Protein AF-A0AA40WG00-F1 (afdb_monomer_lite)

Radius of gyration: 17.74 Å; chains: 1; bounding box: 38×15×48 Å

Organism: NCBI:txid44276

pLDDT: mean 84.29, std 5.83, range [67.94, 93.88]

Foldseek 3Di:
DDPPDVVVVVLVVVLVVVLVVCCVVCVPCCVVSVVSVVVSVLVVQCVVPVVRSVLVVVLVVLCVVLVVVLVPDPDPVVNVVSVVVSVCSVVVSVVVD

Structure (mmCIF, N/CA/C/O backbone):
data_AF-A0AA40WG00-F1
#
_entry.id   AF-A0AA40WG00-F1
#
loop_
_atom_site.group_PDB
_atom_site.id
_atom_site.type_symbol
_atom_site.label_atom_id
_atom_site.label_alt_id
_atom_site.label_comp_id
_atom_site.label_asym_id
_atom_site.label_entity_id
_atom_site.label_seq_id
_atom_site.pdbx_PDB_ins_code
_atom_site.Cartn_x
_atom_site.Cartn_y
_atom_site.Cartn_z
_atom_site.occupancy
_atom_site.B_iso_or_equiv
_atom_site.auth_seq_id
_atom_site.auth_comp_id
_atom_site.auth_asym_id
_atom_site.auth_atom_id
_atom_site.pdbx_PDB_model_num
ATOM 1 N N . MET A 1 1 ? 14.100 -2.353 -6.353 1.00 72.88 1 MET A N 1
ATOM 2 C CA . MET A 1 1 ? 14.010 -1.248 -7.318 1.00 72.88 1 MET A CA 1
ATOM 3 C C . MET A 1 1 ? 14.007 0.036 -6.519 1.00 72.88 1 MET A C 1
ATOM 5 O O . MET A 1 1 ? 12.976 0.398 -5.974 1.00 72.88 1 MET A O 1
ATOM 9 N N . ASN A 1 2 ? 15.161 0.684 -6.390 1.00 74.50 2 ASN A N 1
ATOM 10 C CA . ASN A 1 2 ? 15.236 1.966 -5.691 1.00 74.50 2 ASN A CA 1
ATOM 11 C C . ASN A 1 2 ? 14.638 3.079 -6.555 1.00 74.50 2 ASN A C 1
ATOM 13 O O . ASN A 1 2 ? 14.786 3.062 -7.779 1.00 74.50 2 ASN A O 1
ATOM 17 N N . PHE A 1 3 ? 14.031 4.078 -5.917 1.00 76.56 3 PHE A N 1
ATOM 18 C CA . PHE A 1 3 ? 13.433 5.237 -6.591 1.00 76.56 3 PHE A CA 1
ATOM 19 C C . PHE A 1 3 ? 14.417 6.013 -7.477 1.00 76.56 3 PHE A C 1
ATOM 21 O O . PHE A 1 3 ? 14.017 6.615 -8.466 1.00 76.56 3 PHE A O 1
ATOM 28 N N . THR A 1 4 ? 15.708 5.974 -7.146 1.00 81.00 4 THR A N 1
ATOM 29 C CA . THR A 1 4 ? 16.781 6.660 -7.881 1.00 81.00 4 THR A CA 1
ATOM 30 C C . THR A 1 4 ? 17.225 5.924 -9.146 1.00 81.00 4 THR A C 1
ATOM 32 O O . THR A 1 4 ? 18.052 6.437 -9.896 1.00 81.00 4 THR A O 1
ATOM 35 N N . THR A 1 5 ? 16.704 4.718 -9.398 1.00 86.75 5 THR A N 1
ATOM 36 C CA . THR A 1 5 ? 17.115 3.902 -10.545 1.00 86.75 5 THR A CA 1
ATOM 37 C C . THR A 1 5 ? 16.217 4.139 -11.765 1.00 86.75 5 THR A C 1
ATOM 39 O O . THR A 1 5 ? 14.996 4.219 -11.620 1.00 86.75 5 THR A O 1
ATOM 42 N N . PRO A 1 6 ? 16.769 4.148 -12.996 1.00 86.94 6 PRO A N 1
ATOM 43 C CA . PRO A 1 6 ? 15.977 4.250 -14.230 1.00 86.94 6 PRO A CA 1
ATOM 44 C C . PRO A 1 6 ? 14.923 3.140 -14.382 1.00 86.94 6 PRO A C 1
ATOM 46 O O . PRO A 1 6 ? 13.893 3.327 -15.027 1.00 86.94 6 PRO A O 1
ATOM 49 N N . GLN A 1 7 ? 15.158 1.989 -13.745 1.00 85.44 7 GLN A N 1
ATOM 50 C CA . GLN A 1 7 ? 14.218 0.869 -13.689 1.00 85.44 7 GLN A CA 1
ATOM 51 C C . GLN A 1 7 ? 12.877 1.267 -13.055 1.00 85.44 7 GLN A C 1
ATOM 53 O O . GLN A 1 7 ? 11.829 0.842 -13.539 1.00 85.44 7 GLN A O 1
ATOM 58 N N . TYR A 1 8 ? 12.893 2.114 -12.017 1.00 87.56 8 TYR A N 1
ATOM 59 C CA . TYR A 1 8 ? 11.669 2.625 -11.399 1.00 87.56 8 TYR A CA 1
ATOM 60 C C . TYR A 1 8 ? 10.872 3.503 -12.364 1.00 87.56 8 TYR A C 1
ATOM 62 O O . TYR A 1 8 ? 9.658 3.352 -12.467 1.00 87.56 8 TYR A O 1
ATOM 70 N N . PHE A 1 9 ? 11.545 4.384 -13.107 1.00 88.56 9 PHE A N 1
ATOM 71 C CA . PHE A 1 9 ? 10.880 5.273 -14.059 1.00 88.56 9 PHE A CA 1
ATOM 72 C C . PHE A 1 9 ? 10.163 4.491 -15.170 1.00 88.56 9 PHE A C 1
ATOM 74 O O . PHE A 1 9 ? 9.009 4.781 -15.494 1.00 88.56 9 PHE A O 1
ATOM 81 N N . LEU A 1 10 ? 10.814 3.451 -15.704 1.00 89.94 10 LEU A N 1
ATOM 82 C CA . LEU A 1 10 ? 10.205 2.527 -16.666 1.00 89.94 10 LEU A CA 1
ATOM 83 C C . LEU A 1 10 ? 8.992 1.807 -16.070 1.00 89.94 10 LEU A C 1
ATOM 85 O O . LEU A 1 10 ? 7.915 1.824 -16.665 1.00 89.94 10 LEU A O 1
ATOM 89 N N . PHE A 1 11 ? 9.144 1.225 -14.879 1.00 90.69 11 PHE A N 1
ATOM 90 C CA . PHE A 1 11 ? 8.052 0.559 -14.171 1.00 90.69 11 PHE A CA 1
ATOM 91 C C . PHE A 1 11 ? 6.854 1.496 -13.953 1.00 90.69 11 PHE A C 1
ATOM 93 O O . PHE A 1 11 ? 5.727 1.155 -14.310 1.00 90.69 11 PHE A O 1
ATOM 100 N N . PHE A 1 12 ? 7.098 2.698 -13.428 1.00 90.25 12 PHE A N 1
ATOM 101 C CA . PHE A 1 12 ? 6.070 3.703 -13.172 1.00 90.25 12 PHE A CA 1
ATOM 102 C C . PHE A 1 12 ? 5.336 4.107 -14.452 1.00 90.25 12 PHE A C 1
ATOM 104 O O . PHE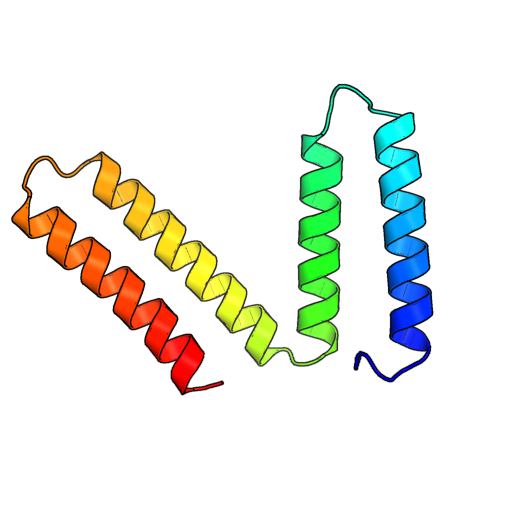 A 1 12 ? 4.106 4.131 -14.476 1.00 90.25 12 PHE A O 1
ATOM 111 N N . THR A 1 13 ? 6.079 4.367 -15.529 1.00 92.69 13 THR A N 1
ATOM 112 C CA . THR A 1 13 ? 5.504 4.745 -16.827 1.00 92.69 13 THR A CA 1
ATOM 113 C C . THR A 1 13 ? 4.590 3.644 -17.362 1.00 92.69 13 THR A C 1
ATOM 115 O O . THR A 1 13 ? 3.469 3.924 -17.785 1.00 92.69 13 THR A O 1
ATOM 118 N N . ILE A 1 14 ? 5.016 2.380 -17.273 1.00 93.25 14 ILE A N 1
ATOM 119 C CA . ILE A 1 14 ? 4.204 1.231 -17.692 1.00 93.25 14 ILE A CA 1
ATOM 120 C C . ILE A 1 14 ? 2.929 1.133 -16.847 1.00 93.25 14 ILE A C 1
ATOM 122 O O . ILE A 1 14 ? 1.834 1.066 -17.404 1.00 93.25 14 ILE A O 1
ATOM 126 N N . VAL A 1 15 ? 3.041 1.167 -15.514 1.00 93.25 15 VAL A N 1
ATOM 127 C CA . VAL A 1 15 ? 1.883 1.084 -14.603 1.00 93.25 15 VAL A CA 1
ATOM 128 C C . VAL A 1 15 ? 0.897 2.220 -14.867 1.00 93.25 15 VAL A C 1
ATOM 130 O O . VAL A 1 15 ? -0.315 1.995 -14.903 1.00 93.25 15 VAL A O 1
ATOM 133 N N . TRP A 1 16 ? 1.399 3.433 -15.097 1.00 93.31 16 TRP A N 1
ATOM 134 C CA . TRP A 1 16 ? 0.578 4.599 -15.397 1.00 93.31 16 TRP A CA 1
ATOM 135 C C . TRP A 1 16 ? -0.185 4.450 -16.718 1.00 93.31 16 TRP A C 1
ATOM 137 O O . TRP A 1 16 ? -1.400 4.676 -16.740 1.00 93.31 16 TRP A O 1
ATOM 147 N N . CYS A 1 17 ? 0.486 4.007 -17.785 1.00 93.88 17 CYS A N 1
ATOM 148 C CA . CYS A 1 17 ? -0.145 3.729 -19.076 1.00 93.88 17 CYS A CA 1
ATOM 149 C C . CYS A 1 17 ? -1.206 2.626 -18.960 1.00 93.88 17 CYS A C 1
ATOM 151 O O . CYS A 1 17 ? -2.340 2.804 -19.403 1.00 93.88 17 CYS A O 1
ATOM 153 N N . VAL A 1 18 ? -0.877 1.511 -18.304 1.00 91.25 18 VAL A N 1
ATOM 154 C CA . VAL A 1 18 ? -1.790 0.372 -18.124 1.00 91.25 18 VAL A CA 1
ATOM 155 C C . VAL A 1 18 ? -3.028 0.773 -17.318 1.00 91.25 18 VAL A C 1
ATOM 157 O O . VAL A 1 18 ? -4.147 0.426 -17.694 1.00 91.25 18 VAL A O 1
ATOM 160 N N . ARG A 1 19 ? -2.863 1.571 -16.255 1.00 90.81 19 ARG A N 1
ATOM 161 C CA . ARG A 1 19 ? -3.986 2.117 -15.476 1.00 90.81 19 ARG A CA 1
ATOM 162 C C . ARG A 1 19 ? -4.923 2.956 -16.347 1.00 90.81 19 ARG A C 1
ATOM 164 O O . ARG A 1 19 ? -6.138 2.811 -16.231 1.00 90.81 19 ARG A O 1
ATOM 171 N N . TRP A 1 20 ? -4.378 3.829 -17.197 1.00 89.12 20 TRP A N 1
ATOM 172 C CA . TRP A 1 20 ? -5.169 4.650 -18.120 1.00 89.12 20 TRP A CA 1
ATOM 173 C C . TRP A 1 20 ? -5.931 3.801 -19.139 1.00 89.12 20 TRP A C 1
ATOM 175 O O . TRP A 1 20 ? -7.119 4.037 -19.351 1.00 89.12 20 TRP A O 1
ATOM 185 N N . VAL A 1 21 ? -5.288 2.777 -19.707 1.00 89.06 21 VAL A N 1
ATOM 186 C CA . VAL A 1 21 ? -5.940 1.836 -20.629 1.00 89.06 21 VAL A CA 1
ATOM 187 C C . VAL A 1 21 ? -7.071 1.083 -1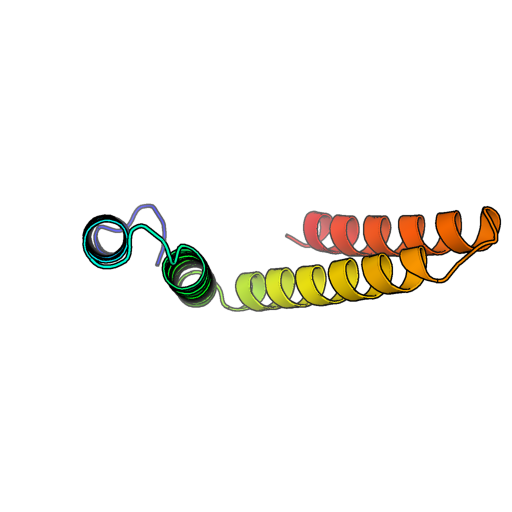9.928 1.00 89.06 21 VAL A C 1
ATOM 189 O O . VAL A 1 21 ? -8.187 1.058 -20.437 1.00 89.06 21 VAL A O 1
ATOM 192 N N . PHE A 1 22 ? -6.845 0.530 -18.732 1.00 86.12 22 PHE A N 1
ATOM 193 C CA . PHE A 1 22 ? -7.908 -0.160 -17.993 1.00 86.12 22 PHE A CA 1
ATOM 194 C C . PHE A 1 22 ? -9.066 0.767 -17.613 1.00 86.12 22 PHE A C 1
ATOM 196 O O . PHE A 1 22 ? -10.220 0.348 -17.695 1.00 86.12 22 PHE A O 1
ATOM 203 N N . ALA A 1 23 ? -8.783 2.017 -17.236 1.00 84.19 23 ALA A N 1
ATOM 204 C CA . ALA A 1 23 ? -9.815 3.008 -16.944 1.00 84.19 23 ALA A CA 1
ATOM 205 C C . ALA A 1 23 ? -10.643 3.373 -18.191 1.00 84.19 23 ALA A C 1
ATOM 207 O O . ALA A 1 23 ? -11.851 3.570 -18.080 1.00 84.19 23 ALA A O 1
ATOM 208 N N . ALA A 1 24 ? -10.016 3.419 -19.370 1.00 85.12 24 ALA A N 1
ATOM 209 C CA . ALA A 1 24 ? -10.696 3.677 -20.637 1.00 85.12 24 ALA A CA 1
ATOM 210 C C . ALA A 1 24 ? -11.523 2.473 -21.128 1.00 85.12 24 ALA A C 1
ATOM 212 O O . ALA A 1 24 ? -12.636 2.654 -21.614 1.00 85.12 24 ALA A O 1
ATOM 213 N N . VAL A 1 25 ? -11.008 1.246 -20.981 1.00 84.31 25 VAL A N 1
ATOM 214 C CA . VAL A 1 25 ? -11.678 0.013 -21.438 1.00 84.31 25 VAL A CA 1
ATOM 215 C C . VAL A 1 25 ? -12.803 -0.414 -20.486 1.00 84.31 25 VAL A C 1
ATOM 217 O O . VAL A 1 25 ? -13.831 -0.920 -20.933 1.00 84.31 25 VAL A O 1
ATOM 220 N N . TYR A 1 26 ? -12.653 -0.188 -19.176 1.00 81.25 26 TYR A N 1
ATOM 221 C CA . TYR A 1 26 ? -13.621 -0.607 -18.155 1.00 81.25 26 TYR A CA 1
ATOM 222 C C . TYR A 1 26 ? -14.088 0.556 -17.256 1.00 81.25 26 TYR A C 1
ATOM 224 O O . TYR A 1 26 ? -13.924 0.495 -16.033 1.00 81.25 26 TYR A O 1
ATOM 232 N N . PRO A 1 27 ? -14.757 1.587 -17.807 1.00 72.69 27 PRO A N 1
ATOM 233 C CA . PRO A 1 27 ? -15.091 2.819 -17.082 1.00 72.69 27 PRO A CA 1
ATOM 234 C C . PRO A 1 27 ? -16.044 2.619 -15.889 1.00 72.69 27 PRO A C 1
ATOM 236 O O . PRO A 1 27 ? -16.070 3.431 -14.969 1.00 72.69 27 PRO A O 1
ATOM 239 N N . ARG A 1 28 ? -16.822 1.526 -15.864 1.00 72.62 28 ARG A N 1
ATOM 240 C CA . ARG A 1 28 ? -17.719 1.172 -14.744 1.00 72.62 28 ARG A CA 1
ATOM 241 C C . ARG A 1 28 ? -17.122 0.181 -13.739 1.00 72.62 28 ARG A C 1
ATOM 243 O O . ARG A 1 28 ? -17.773 -0.117 -12.742 1.00 72.62 28 ARG A O 1
ATOM 250 N N . ARG A 1 29 ? -15.917 -0.358 -13.974 1.00 70.12 29 ARG A N 1
ATOM 251 C CA . ARG A 1 29 ? -15.354 -1.482 -13.197 1.00 70.12 29 ARG A CA 1
ATOM 252 C C . ARG A 1 29 ? -14.010 -1.134 -12.545 1.00 70.12 29 ARG A C 1
ATOM 254 O O . ARG A 1 29 ? -13.012 -1.832 -12.712 1.00 70.12 29 ARG A O 1
ATOM 261 N N . ASN A 1 30 ? -14.023 -0.086 -11.717 1.00 73.00 30 ASN A N 1
ATOM 262 C CA . ASN A 1 30 ? -12.850 0.405 -10.976 1.00 73.00 30 ASN A CA 1
ATOM 263 C C . ASN A 1 30 ? -12.183 -0.635 -10.058 1.00 73.00 30 ASN A C 1
ATOM 265 O O . ASN A 1 30 ? -11.015 -0.471 -9.714 1.00 73.00 30 ASN A O 1
ATOM 269 N N . SER A 1 31 ? -12.868 -1.721 -9.686 1.00 80.50 31 SER A N 1
ATOM 270 C CA . SER A 1 31 ? -12.294 -2.786 -8.853 1.00 80.50 31 SER A CA 1
ATOM 271 C C . SER A 1 31 ? -11.079 -3.467 -9.496 1.00 80.50 31 SER A C 1
ATOM 273 O O . SER A 1 31 ? -10.136 -3.804 -8.786 1.00 80.50 31 SER A O 1
ATOM 275 N N . PHE A 1 32 ? -11.060 -3.627 -10.826 1.00 81.50 32 PHE A N 1
ATOM 276 C CA . PHE A 1 32 ? -9.909 -4.214 -11.531 1.00 81.50 32 PHE A CA 1
ATOM 277 C C . PHE A 1 32 ? -8.705 -3.276 -11.528 1.00 81.50 32 PHE A C 1
ATOM 279 O O . PHE A 1 32 ? -7.583 -3.716 -11.291 1.00 81.50 32 PHE A O 1
ATOM 286 N N . VAL A 1 33 ? -8.946 -1.977 -11.727 1.00 86.12 33 VAL A N 1
ATOM 287 C CA . VAL A 1 33 ? -7.904 -0.945 -11.661 1.00 86.12 33 VAL A CA 1
ATOM 288 C C . VAL A 1 33 ? -7.302 -0.889 -10.257 1.00 86.12 33 VAL A C 1
ATOM 290 O O . VAL A 1 33 ? -6.081 -0.850 -10.126 1.00 86.12 33 VAL A O 1
ATOM 293 N N . LEU A 1 34 ? -8.142 -0.944 -9.215 1.00 85.81 34 LEU A N 1
ATOM 294 C CA . LEU A 1 34 ? -7.688 -0.989 -7.824 1.00 85.81 34 LEU A CA 1
ATOM 295 C C . LEU A 1 34 ? -6.845 -2.237 -7.540 1.00 85.81 34 LEU A C 1
ATOM 297 O O . LEU A 1 34 ? -5.764 -2.119 -6.971 1.00 85.81 34 LEU A O 1
ATOM 301 N N . GLY A 1 35 ? -7.316 -3.417 -7.957 1.00 88.00 35 GLY A N 1
ATOM 302 C CA . GLY A 1 35 ? -6.592 -4.675 -7.767 1.00 88.00 35 GLY A CA 1
ATOM 303 C C . GLY A 1 35 ? -5.235 -4.681 -8.474 1.00 88.00 35 GLY A C 1
ATOM 304 O O . GLY A 1 35 ? -4.233 -5.074 -7.882 1.00 88.00 35 GLY A O 1
ATOM 305 N N . PHE A 1 36 ? -5.180 -4.173 -9.709 1.00 89.06 36 PHE A N 1
ATOM 306 C CA . PHE A 1 36 ? -3.930 -4.011 -10.450 1.00 89.06 36 PHE A CA 1
ATOM 307 C C . PHE A 1 36 ? -2.964 -3.047 -9.750 1.00 89.06 36 PHE A C 1
ATOM 309 O O . PHE A 1 36 ? -1.796 -3.387 -9.575 1.00 89.06 36 PHE A O 1
ATOM 316 N N . LEU A 1 37 ? -3.438 -1.873 -9.308 1.00 88.94 37 LEU A N 1
ATOM 317 C CA . LEU A 1 37 ? -2.599 -0.913 -8.580 1.00 88.94 37 LEU A CA 1
ATOM 318 C C . LEU A 1 37 ? -2.045 -1.510 -7.287 1.00 88.94 37 LEU A C 1
ATOM 320 O O . LEU A 1 37 ? -0.886 -1.278 -6.952 1.00 88.94 37 LEU A O 1
ATOM 324 N N . LEU A 1 38 ? -2.865 -2.282 -6.577 1.00 87.19 38 LEU A N 1
ATOM 325 C CA . LEU A 1 38 ? -2.465 -2.930 -5.338 1.00 87.19 38 LEU A CA 1
ATOM 326 C C . LEU A 1 38 ? -1.350 -3.948 -5.600 1.00 87.19 38 LEU A C 1
ATOM 328 O O . LEU A 1 38 ? -0.309 -3.886 -4.953 1.00 87.19 38 LEU A O 1
ATOM 332 N N . LEU A 1 39 ? -1.508 -4.812 -6.608 1.00 89.50 39 LEU A N 1
ATOM 333 C CA . LEU A 1 39 ? -0.467 -5.762 -7.013 1.00 89.50 39 LEU A CA 1
ATOM 334 C C . LEU A 1 39 ? 0.817 -5.061 -7.477 1.00 89.50 39 LEU A C 1
ATOM 336 O O . LEU A 1 39 ? 1.909 -5.462 -7.079 1.00 89.50 39 LEU A O 1
ATOM 340 N N . ALA A 1 40 ? 0.698 -3.995 -8.273 1.00 89.50 40 ALA A N 1
ATOM 341 C CA . ALA A 1 40 ? 1.842 -3.212 -8.730 1.00 89.50 40 ALA A CA 1
ATOM 342 C C . ALA A 1 40 ? 2.591 -2.568 -7.551 1.00 89.50 40 ALA A C 1
ATOM 344 O O . ALA A 1 40 ? 3.819 -2.635 -7.489 1.00 89.50 40 ALA A O 1
ATOM 345 N N . SER A 1 41 ? 1.860 -2.008 -6.583 1.00 84.62 41 SER A N 1
ATOM 346 C CA . SER A 1 41 ? 2.437 -1.454 -5.357 1.00 84.62 41 SER A CA 1
ATOM 347 C C . SER A 1 41 ? 3.186 -2.526 -4.563 1.00 84.62 41 SER A C 1
ATOM 349 O O . SER A 1 41 ? 4.338 -2.320 -4.188 1.00 84.62 41 SER A O 1
ATOM 351 N N . TYR A 1 42 ? 2.576 -3.697 -4.358 1.00 84.06 42 TYR A N 1
ATOM 352 C CA . TYR A 1 42 ? 3.222 -4.811 -3.660 1.00 84.06 42 TYR A CA 1
ATOM 353 C C . TYR A 1 42 ? 4.496 -5.280 -4.364 1.00 84.06 42 TYR A C 1
ATOM 355 O O . TYR A 1 42 ? 5.525 -5.453 -3.714 1.00 84.06 42 TYR A O 1
ATOM 363 N N . TYR A 1 43 ? 4.456 -5.436 -5.689 1.00 85.75 43 TYR A N 1
ATOM 364 C CA . TYR A 1 43 ? 5.622 -5.832 -6.475 1.00 85.75 43 TYR A CA 1
ATOM 365 C C . TYR A 1 43 ? 6.773 -4.829 -6.344 1.00 85.75 43 TYR A C 1
ATOM 367 O O . TYR A 1 43 ? 7.927 -5.221 -6.160 1.00 85.75 43 TYR A O 1
ATOM 375 N N . PHE A 1 44 ? 6.462 -3.535 -6.410 1.00 84.56 44 PHE A N 1
ATOM 376 C CA . PHE A 1 44 ? 7.456 -2.479 -6.273 1.00 84.56 44 PHE A CA 1
ATOM 377 C C . PHE A 1 44 ? 8.124 -2.493 -4.890 1.00 84.56 44 PHE A C 1
ATOM 379 O O . PHE A 1 44 ? 9.355 -2.505 -4.809 1.00 84.56 44 PHE A O 1
ATOM 386 N N . TYR A 1 45 ? 7.330 -2.574 -3.816 1.00 78.31 45 TYR A N 1
ATOM 387 C CA . TYR A 1 45 ? 7.852 -2.632 -2.448 1.00 78.31 45 TYR A CA 1
ATOM 388 C C . TYR A 1 45 ? 8.682 -3.898 -2.197 1.00 78.31 45 TYR A C 1
ATOM 390 O O . TYR A 1 45 ? 9.793 -3.794 -1.682 1.00 78.31 45 TYR A O 1
ATOM 398 N N . LEU A 1 46 ? 8.211 -5.071 -2.640 1.00 80.31 46 LEU A N 1
ATOM 399 C CA . LEU A 1 46 ? 8.948 -6.337 -2.515 1.00 80.31 46 LEU A CA 1
ATOM 400 C C . LEU A 1 46 ? 10.258 -6.341 -3.308 1.00 80.31 46 LEU A C 1
ATOM 402 O O . LEU A 1 46 ? 11.248 -6.915 -2.862 1.00 80.31 46 LEU A O 1
ATOM 406 N N . SER A 1 47 ? 10.278 -5.686 -4.470 1.00 78.62 47 SER A N 1
ATOM 407 C CA . SER A 1 47 ? 11.483 -5.566 -5.292 1.00 78.62 47 SER A CA 1
ATOM 408 C C . SER A 1 47 ? 12.518 -4.622 -4.680 1.00 78.62 47 SER A C 1
ATOM 410 O O . SER A 1 47 ? 13.680 -4.657 -5.084 1.00 78.62 47 SER A O 1
ATOM 412 N N . CYS A 1 48 ? 12.109 -3.695 -3.809 1.00 71.44 48 CYS A N 1
ATOM 413 C CA . CYS A 1 48 ? 12.990 -2.732 -3.148 1.00 71.44 48 CYS A CA 1
ATOM 414 C C . CYS A 1 48 ? 13.614 -3.321 -1.884 1.00 71.44 48 CYS A C 1
ATOM 416 O O . CYS A 1 48 ? 14.836 -3.364 -1.793 1.00 71.44 48 CYS A O 1
ATOM 418 N N . ASP A 1 49 ? 12.787 -3.824 -0.971 1.00 75.19 49 ASP A N 1
ATOM 419 C CA . ASP A 1 49 ? 13.219 -4.625 0.169 1.00 75.19 49 ASP A CA 1
ATOM 420 C C . ASP A 1 49 ? 12.042 -5.500 0.622 1.00 75.19 49 ASP A C 1
ATOM 422 O O . ASP A 1 49 ? 10.945 -5.015 0.921 1.00 75.19 49 ASP A O 1
ATOM 426 N N . TYR A 1 50 ? 12.251 -6.815 0.649 1.00 72.88 50 TYR A N 1
ATOM 427 C CA . TYR A 1 50 ? 11.191 -7.780 0.939 1.00 72.88 50 TYR A CA 1
ATOM 428 C C . TYR A 1 50 ? 10.596 -7.597 2.343 1.00 72.88 50 TYR A C 1
ATOM 430 O O . TYR A 1 50 ? 9.424 -7.914 2.553 1.00 72.88 50 TYR A O 1
ATOM 438 N N . ARG A 1 51 ? 11.367 -7.057 3.301 1.00 77.94 51 ARG A N 1
ATOM 439 C CA . ARG A 1 51 ? 10.921 -6.855 4.689 1.00 77.94 51 ARG A CA 1
ATOM 440 C C . ARG A 1 51 ? 9.757 -5.875 4.748 1.00 77.94 51 ARG A C 1
ATOM 442 O O . ARG A 1 51 ? 8.789 -6.100 5.468 1.00 77.94 51 ARG A O 1
ATOM 449 N N . PHE A 1 52 ? 9.818 -4.828 3.933 1.00 74.75 52 PHE A N 1
ATOM 450 C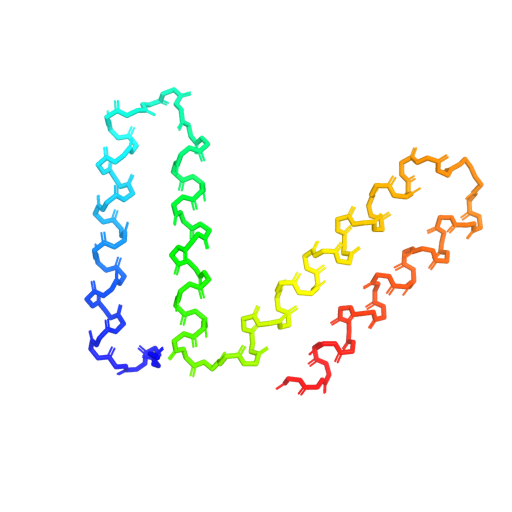 CA . PHE A 1 52 ? 8.823 -3.764 3.896 1.00 74.75 52 PHE A CA 1
ATOM 451 C C . PHE A 1 52 ? 7.501 -4.233 3.287 1.00 74.75 52 PHE A C 1
ATOM 453 O O . PHE A 1 52 ? 6.434 -3.911 3.807 1.00 74.75 52 PHE A O 1
ATOM 460 N N . GLY A 1 53 ? 7.562 -5.072 2.248 1.00 76.19 53 GLY A N 1
ATOM 461 C CA . GLY A 1 53 ? 6.371 -5.717 1.693 1.00 76.19 53 GLY A CA 1
ATOM 462 C C . GLY A 1 53 ? 5.669 -6.629 2.705 1.00 76.19 53 GLY A C 1
ATOM 463 O O . GLY A 1 53 ? 4.443 -6.600 2.810 1.00 76.19 53 GLY A O 1
ATOM 464 N N . VAL A 1 54 ? 6.435 -7.392 3.495 1.00 80.56 54 VAL A N 1
ATOM 465 C CA . VAL A 1 54 ? 5.880 -8.247 4.558 1.00 80.56 54 VAL A CA 1
ATOM 466 C C . VAL A 1 54 ? 5.286 -7.416 5.700 1.00 80.56 54 VAL A C 1
ATOM 468 O O . VAL A 1 54 ? 4.202 -7.760 6.173 1.00 80.56 54 VAL A O 1
ATOM 471 N N . LEU A 1 55 ? 5.923 -6.308 6.111 1.00 81.06 55 LEU A N 1
ATOM 472 C CA . LEU A 1 55 ? 5.351 -5.430 7.143 1.00 81.06 55 LEU A CA 1
ATOM 473 C C . LEU A 1 55 ? 4.014 -4.834 6.697 1.00 81.06 55 LEU A C 1
ATOM 475 O O . LEU A 1 55 ? 3.050 -4.913 7.448 1.00 81.06 55 LEU A O 1
ATOM 479 N N . ILE A 1 56 ? 3.931 -4.280 5.481 1.00 79.75 56 ILE A N 1
ATOM 480 C CA . ILE A 1 56 ? 2.689 -3.671 4.969 1.00 79.75 56 ILE A CA 1
ATOM 481 C C . ILE A 1 56 ? 1.570 -4.715 4.875 1.00 79.75 56 ILE A C 1
ATOM 483 O O . ILE A 1 56 ? 0.417 -4.433 5.203 1.00 79.75 56 ILE A O 1
ATOM 487 N N . PHE A 1 57 ? 1.896 -5.941 4.461 1.00 83.38 57 PHE A N 1
ATOM 488 C CA . PHE A 1 57 ? 0.928 -7.036 4.444 1.00 83.38 57 PHE A CA 1
ATOM 489 C C . PHE A 1 57 ? 0.408 -7.360 5.843 1.00 83.38 57 PHE A C 1
ATOM 491 O O . PHE A 1 57 ? -0.801 -7.478 6.054 1.00 83.38 57 PHE A O 1
ATOM 498 N N . PHE A 1 58 ? 1.322 -7.459 6.807 1.00 85.81 58 PHE A N 1
ATOM 499 C CA . PHE A 1 58 ? 0.985 -7.740 8.192 1.00 85.81 58 PHE A CA 1
ATOM 500 C C . PHE A 1 58 ? 0.117 -6.636 8.810 1.00 85.81 58 PHE A C 1
ATOM 502 O O . PHE A 1 58 ? -0.917 -6.951 9.398 1.00 85.81 58 PHE A O 1
ATOM 509 N N . THR A 1 59 ? 0.468 -5.356 8.629 1.00 86.31 59 THR A N 1
ATOM 510 C CA . THR A 1 59 ? -0.340 -4.235 9.145 1.00 86.31 59 THR A CA 1
ATOM 511 C C . THR A 1 59 ? -1.721 -4.204 8.506 1.00 86.31 59 THR A C 1
ATOM 513 O O . THR A 1 59 ? -2.712 -4.077 9.216 1.00 86.31 59 THR A O 1
ATOM 516 N N . THR A 1 60 ? -1.817 -4.451 7.196 1.00 85.69 60 THR A N 1
ATOM 517 C CA . THR A 1 60 ? -3.106 -4.514 6.490 1.00 85.69 60 THR A CA 1
ATOM 518 C C . THR A 1 60 ? -4.017 -5.601 7.069 1.00 85.69 60 THR A C 1
ATOM 520 O O . THR A 1 60 ? -5.206 -5.363 7.286 1.00 85.69 60 THR A O 1
ATOM 523 N N . ILE A 1 61 ? -3.480 -6.796 7.348 1.00 88.62 61 ILE A N 1
ATOM 524 C CA . ILE A 1 61 ? -4.246 -7.888 7.972 1.00 88.62 61 ILE A CA 1
ATOM 525 C C . ILE A 1 61 ? -4.659 -7.521 9.396 1.00 88.62 61 ILE A C 1
ATOM 527 O O . ILE A 1 61 ? -5.803 -7.781 9.784 1.00 88.62 61 ILE A O 1
ATOM 531 N N . LEU A 1 62 ? -3.740 -6.941 10.168 1.00 87.44 62 LEU A N 1
ATOM 532 C CA . LEU A 1 62 ? -3.978 -6.548 11.550 1.00 87.44 62 LEU A CA 1
ATOM 533 C C . LEU A 1 62 ? -5.096 -5.504 11.613 1.00 87.44 62 LEU A C 1
ATOM 535 O O . LEU A 1 62 ? -6.112 -5.753 12.261 1.00 87.44 62 LEU A O 1
ATOM 539 N N . ASP A 1 63 ? -4.975 -4.403 10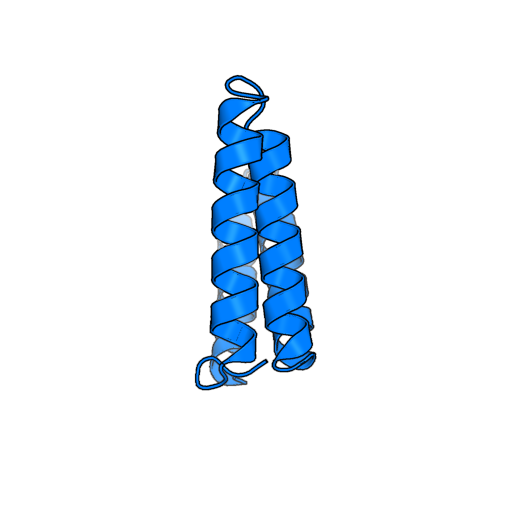.873 1.00 87.75 63 ASP A N 1
ATOM 540 C CA . ASP A 1 63 ? -5.973 -3.332 10.842 1.00 87.75 63 ASP A CA 1
ATOM 541 C C . ASP A 1 63 ? -7.321 -3.815 10.307 1.00 87.75 63 ASP A C 1
ATOM 543 O O . ASP A 1 63 ? -8.367 -3.464 10.854 1.00 87.75 63 ASP A O 1
ATOM 547 N N . TYR A 1 64 ? -7.330 -4.675 9.284 1.00 88.44 64 TYR A N 1
ATOM 548 C CA . TYR A 1 64 ? -8.576 -5.250 8.779 1.00 88.44 64 TYR A CA 1
ATOM 549 C C . TYR A 1 64 ? -9.263 -6.143 9.822 1.00 88.44 64 TYR A C 1
ATOM 551 O O . TYR A 1 64 ? -10.483 -6.078 10.005 1.00 88.44 64 TYR A O 1
ATOM 559 N N . SER A 1 65 ? -8.492 -6.963 10.538 1.00 87.44 65 SER A N 1
ATOM 560 C CA . SER A 1 65 ? -9.009 -7.863 11.574 1.00 87.44 65 SER A CA 1
ATOM 561 C C . SER A 1 65 ? -9.524 -7.086 12.786 1.00 87.44 65 SER A C 1
ATOM 563 O O . SER A 1 65 ? -10.630 -7.353 13.262 1.00 87.44 65 SER A O 1
ATOM 565 N N . VAL A 1 66 ? -8.772 -6.078 13.237 1.00 88.25 66 VAL A N 1
ATOM 566 C CA . VAL A 1 66 ? -9.166 -5.174 14.325 1.00 88.25 66 VAL A CA 1
ATOM 567 C C . VAL A 1 66 ? -10.391 -4.351 13.929 1.00 88.25 66 VAL A C 1
ATOM 569 O O . VAL A 1 66 ? -11.341 -4.261 14.705 1.00 88.25 66 VAL A O 1
ATOM 572 N N . GLY A 1 67 ? -10.429 -3.818 12.706 1.00 87.56 67 GLY A N 1
ATOM 573 C CA . GLY A 1 67 ? -11.575 -3.091 12.159 1.00 87.56 67 GLY A CA 1
ATOM 574 C C . GLY A 1 67 ? -12.844 -3.941 12.122 1.00 87.56 67 GLY A C 1
ATOM 575 O O . GLY A 1 67 ? -13.916 -3.479 12.520 1.00 87.56 67 GLY A O 1
ATOM 576 N N . ARG A 1 68 ? -12.728 -5.219 11.734 1.00 87.75 68 ARG A N 1
ATOM 577 C CA . ARG A 1 68 ? -13.858 -6.155 11.776 1.00 87.75 68 ARG A CA 1
ATOM 578 C C . ARG A 1 68 ? -14.300 -6.430 13.215 1.00 87.75 68 ARG A C 1
ATOM 580 O O . ARG A 1 68 ? -15.492 -6.356 13.500 1.00 87.75 68 ARG A O 1
ATOM 587 N N . ALA A 1 69 ? -13.362 -6.692 14.128 1.00 85.31 69 ALA A N 1
ATOM 588 C CA . ALA A 1 69 ? -13.653 -6.934 15.543 1.00 85.31 69 ALA A CA 1
ATOM 589 C C . ALA A 1 69 ? -14.329 -5.724 16.216 1.00 85.31 69 ALA A C 1
ATOM 591 O O . ALA A 1 69 ? -15.277 -5.883 16.986 1.00 85.31 69 ALA A O 1
ATOM 592 N N . LEU A 1 70 ? -13.917 -4.504 15.859 1.00 85.88 70 LEU A N 1
ATOM 593 C CA . LEU A 1 70 ? -14.533 -3.253 16.310 1.00 85.88 70 LEU A CA 1
ATOM 594 C C . LEU A 1 70 ? -15.996 -3.103 15.886 1.00 85.88 70 LEU A C 1
ATOM 596 O O . LEU A 1 70 ? -16.745 -2.421 16.586 1.00 85.88 70 LEU A O 1
ATOM 600 N N . GLY A 1 71 ? -16.397 -3.709 14.765 1.00 83.88 71 GLY A N 1
ATOM 601 C CA . GLY A 1 71 ? -17.780 -3.707 14.284 1.00 83.88 71 GLY A CA 1
ATOM 602 C C . GLY A 1 71 ? -18.719 -4.595 15.106 1.00 83.88 71 GLY A C 1
ATOM 603 O O . GLY A 1 71 ? -19.910 -4.306 15.187 1.00 83.88 71 GLY A O 1
ATOM 604 N N . PHE A 1 72 ? -18.193 -5.638 15.755 1.00 82.31 72 PHE A N 1
ATOM 605 C CA . PHE A 1 72 ? -18.981 -6.563 16.581 1.00 82.31 72 PHE A CA 1
ATOM 606 C C . PHE A 1 72 ? -19.048 -6.159 18.060 1.00 82.31 72 PHE A C 1
ATOM 608 O O . PHE A 1 72 ? -19.948 -6.592 18.780 1.00 82.31 72 PHE A O 1
ATOM 615 N N . GLN A 1 73 ? -18.125 -5.318 18.529 1.00 84.50 73 GLN A N 1
ATOM 616 C CA . GLN A 1 73 ? -18.047 -4.946 19.939 1.00 84.50 73 GLN A CA 1
ATOM 617 C C . GLN A 1 73 ? -18.996 -3.794 20.301 1.00 84.50 73 GLN A C 1
ATOM 619 O O . GLN A 1 73 ? -18.826 -2.660 19.854 1.00 84.50 73 GLN A O 1
ATOM 624 N N . ARG A 1 74 ? -19.969 -4.064 21.185 1.00 76.81 74 ARG A N 1
ATOM 625 C CA . ARG A 1 74 ? -20.867 -3.043 21.770 1.00 76.81 74 ARG A CA 1
ATOM 626 C C . ARG A 1 74 ? -20.250 -2.304 22.962 1.00 76.81 74 ARG A C 1
ATOM 628 O O . ARG A 1 74 ? -20.634 -1.171 23.242 1.00 76.81 74 ARG A O 1
ATOM 635 N N . ASN A 1 75 ? -19.279 -2.912 23.645 1.00 85.88 75 ASN A N 1
ATOM 636 C CA . ASN A 1 75 ? -18.650 -2.334 24.831 1.00 85.88 75 ASN A CA 1
ATOM 637 C C . ASN A 1 75 ? -17.539 -1.335 24.471 1.00 85.88 75 ASN A C 1
ATOM 639 O O . ASN A 1 75 ? -16.568 -1.662 23.790 1.00 85.88 75 ASN A O 1
ATOM 643 N N . LEU A 1 76 ? -17.641 -0.116 25.008 1.00 83.06 76 LEU A N 1
ATOM 644 C CA . LEU A 1 76 ? -16.673 0.971 24.794 1.00 83.06 76 LEU A CA 1
ATOM 645 C C . LEU A 1 76 ? -15.252 0.643 25.285 1.00 83.06 76 LEU A C 1
ATOM 647 O O . LEU A 1 76 ? -14.285 1.099 24.678 1.00 83.06 76 LEU A O 1
ATOM 651 N N . ARG A 1 77 ? -15.105 -0.142 26.365 1.00 84.69 77 ARG A N 1
ATOM 652 C CA . ARG A 1 77 ? -13.787 -0.553 26.889 1.00 84.69 77 ARG A CA 1
ATOM 653 C C . ARG A 1 77 ? -13.063 -1.504 25.934 1.00 84.69 77 ARG A C 1
ATOM 655 O O . ARG A 1 77 ? -11.927 -1.230 25.569 1.00 84.69 77 ARG A O 1
ATOM 662 N N . GLU A 1 78 ? -13.749 -2.547 25.475 1.00 83.25 78 GLU A N 1
ATOM 663 C CA . GLU A 1 78 ? -13.226 -3.530 24.512 1.00 83.25 78 GLU A CA 1
ATOM 664 C C . GLU A 1 78 ? -12.816 -2.858 23.191 1.00 83.25 78 GLU A C 1
ATOM 666 O O . GLU A 1 78 ? -11.732 -3.114 22.668 1.00 83.25 78 GLU A O 1
ATOM 671 N N . ARG A 1 79 ? -13.626 -1.908 22.688 1.00 86.31 79 ARG A N 1
ATOM 672 C CA . ARG A 1 79 ? -13.265 -1.122 21.492 1.00 86.31 79 ARG A CA 1
ATOM 673 C C . ARG A 1 79 ? -11.984 -0.312 21.693 1.00 86.31 79 ARG A C 1
ATOM 675 O O . ARG A 1 79 ? -11.160 -0.256 20.787 1.00 86.31 79 ARG A O 1
ATOM 682 N N . LYS A 1 80 ? -11.794 0.308 22.863 1.00 86.06 80 LYS A N 1
ATOM 683 C CA . LYS A 1 80 ? -10.568 1.069 23.156 1.00 86.06 80 LYS A CA 1
ATOM 684 C C . LYS A 1 80 ? -9.331 0.173 23.196 1.00 86.06 80 LYS A C 1
ATOM 686 O O . LYS A 1 80 ? -8.309 0.575 22.656 1.00 86.06 80 LYS A O 1
ATOM 691 N N . VAL A 1 81 ? -9.426 -1.024 23.779 1.00 88.44 81 VAL A N 1
ATOM 692 C CA . VAL A 1 81 ? -8.311 -1.989 23.809 1.00 88.44 81 VAL A CA 1
ATOM 693 C C . VAL A 1 81 ? -7.936 -2.432 22.395 1.00 88.44 81 VAL A C 1
ATOM 695 O O . VAL A 1 81 ? -6.764 -2.382 22.035 1.00 88.44 81 VAL A O 1
ATOM 698 N N . LEU A 1 82 ? -8.925 -2.784 21.567 1.00 86.62 82 LEU A N 1
ATOM 699 C CA . LEU A 1 82 ? -8.710 -3.157 20.164 1.00 86.62 82 LEU A CA 1
ATOM 700 C C . LEU A 1 82 ? -8.043 -2.034 19.356 1.00 86.62 82 LEU A C 1
ATOM 702 O O . LEU A 1 82 ? -7.091 -2.285 18.623 1.00 86.62 82 LEU A O 1
ATOM 706 N N . LEU A 1 83 ? -8.497 -0.788 19.529 1.00 87.56 83 LEU A N 1
ATOM 707 C CA . LEU A 1 83 ? -7.870 0.373 18.890 1.00 87.56 83 LEU A CA 1
ATOM 708 C C . LEU A 1 83 ? -6.425 0.565 19.347 1.00 87.56 83 LEU A C 1
ATOM 710 O O . LEU A 1 83 ? -5.555 0.816 18.517 1.00 87.56 83 LEU A O 1
ATOM 714 N N . PHE A 1 84 ? -6.167 0.430 20.649 1.00 90.75 84 PHE A N 1
ATOM 715 C CA . PHE A 1 84 ? -4.824 0.562 21.203 1.00 90.75 84 PHE A CA 1
ATOM 716 C C . PHE A 1 84 ? -3.885 -0.513 20.643 1.00 90.75 84 PHE A C 1
ATOM 718 O O . PHE A 1 84 ? -2.741 -0.208 20.326 1.00 90.75 84 PHE A O 1
ATOM 725 N N . LEU A 1 85 ? -4.388 -1.736 20.441 1.00 87.44 85 LEU A N 1
ATOM 726 C CA . LEU A 1 85 ? -3.647 -2.834 19.821 1.00 87.44 85 LEU A CA 1
ATOM 727 C C . LEU A 1 85 ? -3.290 -2.541 18.351 1.00 87.44 85 LEU A C 1
ATOM 729 O O . LEU A 1 85 ? -2.141 -2.740 17.965 1.00 87.44 85 LEU A O 1
ATOM 733 N N . SER A 1 86 ? -4.234 -2.019 17.551 1.00 88.88 86 SER A N 1
ATOM 734 C CA . SER A 1 86 ? -3.967 -1.578 16.163 1.00 88.88 86 SER A CA 1
ATOM 735 C C . SER A 1 86 ? -2.913 -0.478 16.107 1.00 88.88 86 SER A C 1
ATOM 737 O O . SER A 1 86 ? -1.998 -0.521 15.284 1.00 88.88 86 SER A O 1
ATOM 739 N N . LEU A 1 87 ? -3.043 0.508 17.000 1.00 89.50 87 LEU A N 1
ATOM 740 C CA . LEU A 1 87 ? -2.129 1.641 17.101 1.00 89.50 87 LEU A CA 1
ATOM 741 C C . LEU A 1 87 ? -0.723 1.182 17.467 1.00 89.50 87 LEU A C 1
ATOM 743 O O . LEU A 1 87 ? 0.216 1.547 16.772 1.00 89.50 87 LEU A O 1
ATOM 747 N N . LEU A 1 88 ? -0.583 0.354 18.505 1.00 91.12 88 LEU A N 1
ATOM 748 C CA . LEU A 1 88 ? 0.704 -0.220 18.901 1.00 91.12 88 LEU A CA 1
ATOM 749 C C . LEU A 1 88 ? 1.326 -1.033 17.770 1.00 91.12 88 LEU A C 1
ATOM 751 O O . LEU A 1 88 ? 2.498 -0.833 17.485 1.00 91.12 88 LEU A O 1
ATOM 755 N N . GLY A 1 89 ? 0.554 -1.886 17.092 1.00 86.12 89 GLY A N 1
ATOM 756 C CA . GLY A 1 89 ? 1.050 -2.673 15.961 1.00 86.12 89 GLY A CA 1
ATOM 757 C C . GLY A 1 89 ? 1.626 -1.798 14.845 1.00 86.12 89 GLY A C 1
ATOM 758 O O . GLY A 1 89 ? 2.759 -2.014 14.414 1.00 86.12 89 GLY A O 1
ATOM 759 N N . ASN A 1 90 ? 0.888 -0.764 14.427 1.00 88.50 90 ASN A N 1
ATOM 760 C CA . ASN A 1 90 ? 1.366 0.179 13.413 1.00 88.50 90 ASN A CA 1
ATOM 761 C C . ASN A 1 90 ? 2.562 1.013 13.894 1.00 88.50 90 ASN A C 1
ATOM 763 O O . ASN A 1 90 ? 3.500 1.225 13.128 1.00 88.50 90 ASN A O 1
ATOM 767 N N . LEU A 1 91 ? 2.573 1.459 15.155 1.00 87.19 91 LEU A N 1
ATOM 768 C CA . LEU A 1 91 ? 3.685 2.241 15.706 1.00 87.19 91 LEU A CA 1
ATOM 769 C C . LEU A 1 91 ? 4.956 1.404 15.874 1.00 87.19 91 LEU A C 1
ATOM 771 O O . LEU A 1 91 ? 6.047 1.911 15.647 1.00 87.19 91 LEU A O 1
ATOM 775 N N . SER A 1 92 ? 4.833 0.131 16.255 1.00 85.50 92 SER A N 1
ATOM 776 C CA . SER A 1 92 ? 5.965 -0.795 16.326 1.00 85.50 92 SER A CA 1
ATOM 777 C C . SER A 1 92 ? 6.566 -1.030 14.947 1.00 85.50 92 SER A C 1
ATOM 779 O O . SER A 1 92 ? 7.783 -1.011 14.810 1.00 85.50 92 SER A O 1
ATOM 781 N N . VAL A 1 93 ? 5.723 -1.187 13.923 1.00 84.19 93 VAL A N 1
ATOM 782 C CA . VAL A 1 93 ? 6.174 -1.257 12.529 1.00 84.19 93 VAL A CA 1
ATOM 783 C C . VAL A 1 93 ? 6.900 0.022 12.117 1.00 84.19 93 VAL A C 1
ATOM 785 O O . VAL A 1 93 ? 7.964 -0.071 11.516 1.00 84.19 93 VAL A O 1
ATOM 788 N N . LEU A 1 94 ? 6.379 1.194 12.490 1.00 82.19 94 LEU A N 1
ATOM 789 C CA . LEU A 1 94 ? 7.022 2.477 12.206 1.00 82.19 94 LEU A CA 1
ATOM 790 C C . LEU A 1 94 ? 8.347 2.663 12.962 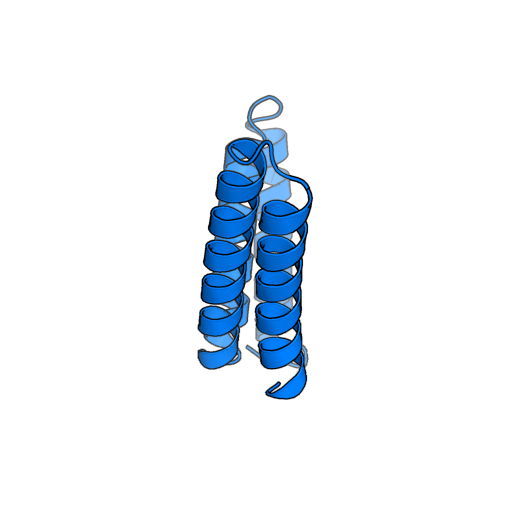1.00 82.19 94 LEU A C 1
ATOM 792 O O . LEU A 1 94 ? 9.268 3.245 12.418 1.00 82.19 94 LEU A O 1
ATOM 796 N N . GLY A 1 95 ? 8.448 2.204 14.211 1.00 80.75 95 GLY A N 1
ATOM 797 C CA . GLY A 1 95 ? 9.648 2.373 15.039 1.00 80.75 95 GLY A CA 1
ATOM 798 C C . GLY A 1 95 ? 10.786 1.397 14.724 1.00 80.75 95 GLY A C 1
ATOM 799 O O . GLY A 1 95 ? 11.925 1.660 15.096 1.00 80.75 95 GLY A O 1
ATOM 800 N N . PHE A 1 96 ? 10.492 0.271 14.069 1.00 71.88 96 PHE A N 1
ATOM 801 C CA . PHE A 1 96 ? 11.495 -0.699 13.609 1.00 71.88 96 PHE A CA 1
ATOM 802 C C . PHE A 1 96 ? 12.018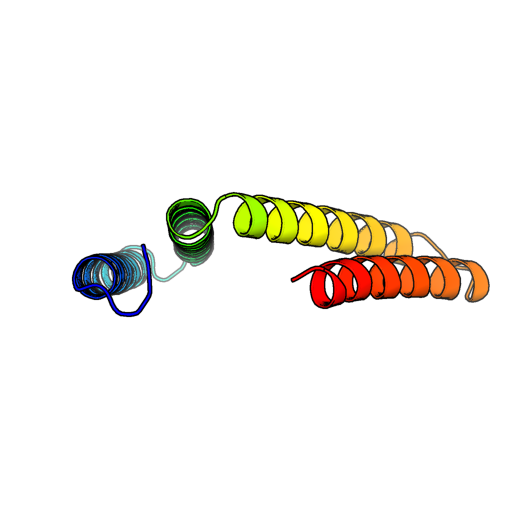 -0.421 12.191 1.00 71.88 96 PHE A C 1
ATOM 804 O O . PHE A 1 96 ? 12.963 -1.087 11.760 1.00 71.88 96 PHE A O 1
ATOM 811 N N . PHE A 1 97 ? 11.389 0.508 11.472 1.00 67.94 97 PHE A N 1
ATOM 812 C CA . PHE A 1 97 ? 11.683 0.878 10.089 1.00 67.94 97 PHE A CA 1
ATOM 813 C C . PHE A 1 97 ? 12.387 2.234 10.054 1.00 67.94 97 PHE A C 1
ATOM 815 O O . PHE A 1 97 ? 13.383 2.349 9.307 1.00 67.94 97 PHE A O 1
#

Secondary structure (DSSP, 8-state):
--TTSHHHHHHHHHHHHHHHHHHHH-TT-HHHHHHHHHHHHHHHHHHH-HHHHHHHHHHHHHHHHHHHHHHH---HHHHHHHHHHHHHHHHHHHH--

Sequence (97 aa):
MNFTTPQYFLFFTIVWCVRWVFAAVYPRRNSFVLGFLLLASYYFYLSCDYRFGVLIFFTTILDYSVGRALGFQRNLRERKVLLFLSLLGNLSVLGFF